Protein AF-A0A524KZI5-F1 (afdb_monomer_lite)

Structure (mmCIF, N/CA/C/O backbone):
data_AF-A0A524KZI5-F1
#
_entry.id   AF-A0A524KZI5-F1
#
loop_
_atom_site.group_PDB
_atom_site.id
_atom_site.type_symbol
_atom_site.label_atom_id
_atom_site.label_alt_id
_atom_site.label_comp_id
_atom_site.label_asym_id
_atom_site.label_entity_id
_atom_site.label_seq_id
_atom_site.pdbx_PDB_ins_code
_atom_site.Cartn_x
_atom_site.Cartn_y
_atom_site.Cartn_z
_atom_site.occupancy
_atom_site.B_iso_or_equiv
_atom_site.auth_seq_id
_atom_site.auth_comp_id
_atom_site.auth_asym_id
_atom_site.auth_atom_id
_atom_site.pdbx_PDB_model_num
ATOM 1 N N . MET A 1 1 ? 49.031 44.161 30.880 1.00 47.25 1 MET A N 1
ATOM 2 C CA . MET A 1 1 ? 48.129 44.508 29.758 1.00 47.25 1 MET A CA 1
ATOM 3 C C . MET A 1 1 ? 49.022 44.554 28.532 1.00 47.25 1 MET A C 1
ATOM 5 O O . MET A 1 1 ? 49.903 45.389 28.517 1.00 47.25 1 MET A O 1
ATOM 9 N N . THR A 1 2 ? 49.041 43.581 27.631 1.00 45.22 2 THR A N 1
ATOM 10 C CA . THR A 1 2 ? 48.009 43.345 26.617 1.00 45.22 2 THR A CA 1
ATOM 11 C C . THR A 1 2 ? 48.254 41.969 25.981 1.00 45.22 2 THR A C 1
ATOM 13 O O . THR A 1 2 ? 49.240 41.750 25.291 1.00 45.22 2 THR A O 1
ATOM 16 N N . VAL A 1 3 ? 47.349 41.022 26.206 1.00 51.16 3 VAL A N 1
ATOM 17 C CA . VAL A 1 3 ? 47.252 39.788 25.416 1.00 51.16 3 VAL A CA 1
ATOM 18 C C . VAL A 1 3 ? 45.790 39.696 25.029 1.00 51.16 3 VAL A C 1
ATOM 20 O O . VAL A 1 3 ? 44.964 39.625 25.935 1.00 51.16 3 VAL A O 1
ATOM 23 N N . ARG A 1 4 ? 45.486 39.783 23.726 1.00 55.03 4 ARG A N 1
ATOM 24 C CA . ARG A 1 4 ? 44.260 39.322 23.034 1.00 55.03 4 ARG A CA 1
ATOM 25 C C . ARG A 1 4 ? 44.089 40.111 21.736 1.00 55.03 4 ARG A C 1
ATOM 27 O O . ARG A 1 4 ? 43.428 41.140 21.720 1.00 55.03 4 ARG A O 1
ATOM 34 N N . ALA A 1 5 ? 44.680 39.623 20.649 1.00 53.97 5 ALA A N 1
ATOM 35 C CA . ALA A 1 5 ? 44.374 40.136 19.313 1.00 53.97 5 ALA A CA 1
ATOM 36 C C . ALA A 1 5 ? 44.597 39.095 18.202 1.00 53.97 5 ALA A C 1
ATOM 38 O O . ALA A 1 5 ? 44.955 39.465 17.095 1.00 53.97 5 ALA A O 1
ATOM 39 N N . THR A 1 6 ? 44.437 37.793 18.463 1.00 51.09 6 THR A N 1
ATOM 40 C CA . THR A 1 6 ? 44.763 36.763 17.451 1.00 51.09 6 THR A CA 1
ATOM 41 C C . THR A 1 6 ? 43.947 35.471 17.594 1.00 51.09 6 THR A C 1
ATOM 43 O O . THR A 1 6 ? 44.504 34.383 17.544 1.00 51.09 6 THR A O 1
ATOM 46 N N . VAL A 1 7 ? 42.624 35.539 17.792 1.00 52.12 7 VAL A N 1
ATOM 47 C CA . VAL A 1 7 ? 41.791 34.305 17.795 1.00 52.12 7 VAL A CA 1
ATOM 48 C C . VAL A 1 7 ? 40.622 34.338 16.801 1.00 52.12 7 VAL A C 1
ATOM 50 O O . VAL A 1 7 ? 40.025 33.309 16.520 1.00 52.12 7 VAL A O 1
ATOM 53 N N . VAL A 1 8 ? 40.313 35.471 16.167 1.00 53.72 8 VAL A N 1
ATOM 54 C CA . VAL A 1 8 ? 39.058 35.591 15.393 1.00 53.72 8 VAL A CA 1
ATOM 55 C C . VAL A 1 8 ? 39.165 35.108 13.930 1.00 53.72 8 VAL A C 1
ATOM 57 O O . VAL A 1 8 ? 38.149 34.954 13.267 1.00 53.72 8 VAL A O 1
ATOM 60 N N . ALA A 1 9 ? 40.356 34.800 13.404 1.00 50.44 9 ALA A N 1
ATOM 61 C CA . ALA A 1 9 ? 40.539 34.643 11.952 1.00 50.44 9 ALA A CA 1
ATOM 62 C C . ALA A 1 9 ? 40.630 33.201 11.401 1.00 50.44 9 ALA A C 1
ATOM 64 O O . ALA A 1 9 ? 40.714 33.046 10.186 1.00 50.44 9 ALA A O 1
ATOM 65 N N . LEU A 1 10 ? 40.616 32.144 12.226 1.00 50.88 10 LEU A N 1
ATOM 66 C CA . LEU A 1 10 ? 40.986 30.788 11.764 1.00 50.88 10 LEU A CA 1
ATOM 67 C C . LEU A 1 10 ? 39.878 29.720 11.848 1.00 50.88 10 LEU A C 1
ATOM 69 O O . LEU A 1 10 ? 40.175 28.534 11.933 1.00 50.88 10 LEU A O 1
ATOM 73 N N . LEU A 1 11 ? 38.604 30.124 11.825 1.00 52.72 11 LEU A N 1
ATOM 74 C CA . LEU A 1 11 ? 37.450 29.206 11.915 1.00 52.72 11 LEU A CA 1
ATOM 75 C C . LEU A 1 11 ? 36.463 29.301 10.734 1.00 52.72 11 LEU A C 1
ATOM 77 O O . LEU A 1 11 ? 35.391 28.710 10.790 1.00 52.72 11 LEU A O 1
ATOM 81 N N . LEU A 1 12 ? 36.807 30.014 9.655 1.00 55.16 12 LEU A N 1
ATOM 82 C CA . LEU A 1 12 ? 35.914 30.237 8.501 1.00 55.16 12 LEU A CA 1
ATOM 83 C C . LEU A 1 12 ? 36.329 29.516 7.209 1.00 55.16 12 LEU A C 1
ATOM 85 O O . LEU A 1 12 ? 35.754 29.762 6.153 1.00 55.16 12 LEU A O 1
ATOM 89 N N . LEU A 1 13 ? 37.299 28.605 7.266 1.00 58.78 13 LEU A N 1
ATOM 90 C CA . LEU A 1 13 ? 37.802 27.898 6.085 1.00 58.78 13 LEU A CA 1
ATOM 91 C C . LEU A 1 13 ? 37.695 26.386 6.266 1.00 58.78 13 LEU A C 1
ATOM 93 O O . LEU A 1 13 ? 38.713 25.716 6.352 1.00 58.78 13 LEU A O 1
ATOM 97 N N . TRP A 1 14 ? 36.467 25.864 6.334 1.00 61.47 14 TRP A N 1
ATOM 98 C CA . TRP A 1 14 ? 36.120 24.512 5.863 1.00 61.47 14 TRP A CA 1
ATOM 99 C C . TRP A 1 14 ? 34.616 24.250 6.010 1.00 61.47 14 TRP A C 1
ATOM 101 O O . TRP A 1 14 ? 34.157 23.573 6.924 1.00 61.47 14 TRP A O 1
ATOM 111 N N . VAL A 1 15 ? 33.830 24.779 5.074 1.00 62.16 15 VAL A N 1
ATOM 112 C CA . VAL A 1 15 ? 32.509 24.219 4.769 1.00 62.16 15 VAL A CA 1
ATOM 113 C C . VAL A 1 15 ? 32.641 23.570 3.395 1.00 62.16 15 VAL A C 1
ATOM 115 O O . VAL A 1 15 ? 32.661 24.291 2.395 1.00 62.16 15 VAL A O 1
ATOM 118 N N . PRO A 1 16 ? 32.791 22.237 3.293 1.00 58.22 16 PRO A N 1
ATOM 119 C CA . PRO A 1 16 ? 32.632 21.576 2.014 1.00 58.22 16 PRO A CA 1
ATOM 120 C C . PRO A 1 16 ? 31.148 21.674 1.660 1.00 58.22 16 PRO A C 1
ATOM 122 O O . PRO A 1 16 ? 30.309 20.957 2.204 1.00 58.22 16 PRO A O 1
ATOM 125 N N . ALA A 1 17 ? 30.818 22.606 0.768 1.00 59.97 17 ALA A N 1
ATOM 126 C CA . ALA A 1 17 ? 29.531 22.648 0.099 1.00 59.97 17 ALA A CA 1
ATOM 127 C C . ALA A 1 17 ? 29.437 21.424 -0.822 1.00 59.97 17 ALA A C 1
ATOM 129 O O . ALA A 1 17 ? 29.701 21.495 -2.021 1.00 59.97 17 ALA A O 1
ATOM 130 N N . ALA A 1 18 ? 29.098 20.272 -0.244 1.00 59.59 18 ALA A N 1
ATOM 131 C CA . ALA A 1 18 ? 28.620 19.125 -0.991 1.00 59.59 18 ALA A CA 1
ATOM 132 C C . ALA A 1 18 ? 27.229 19.487 -1.525 1.00 59.59 18 ALA A C 1
ATOM 134 O O . ALA A 1 18 ? 26.201 19.185 -0.922 1.00 59.59 18 ALA A O 1
ATOM 135 N N . ALA A 1 19 ? 27.211 20.211 -2.643 1.00 60.53 19 ALA A N 1
ATOM 136 C CA . ALA A 1 19 ? 26.037 20.359 -3.479 1.00 60.53 19 ALA A CA 1
ATOM 137 C C . ALA A 1 19 ? 25.725 18.978 -4.066 1.00 60.53 19 ALA A C 1
ATOM 139 O O . ALA A 1 19 ? 26.177 18.622 -5.153 1.00 60.53 19 ALA A O 1
ATOM 140 N N . SER A 1 20 ? 24.996 18.167 -3.304 1.00 64.56 20 SER A N 1
ATOM 141 C CA . SER A 1 20 ? 24.383 16.947 -3.803 1.00 64.56 20 SER A CA 1
ATOM 142 C C . SER A 1 20 ? 23.358 17.367 -4.848 1.00 64.56 20 SER A C 1
ATOM 144 O O . SER A 1 20 ? 22.231 17.729 -4.514 1.00 64.56 20 SER A O 1
ATOM 146 N N . ALA A 1 21 ? 23.764 17.376 -6.117 1.00 62.44 21 ALA A N 1
ATOM 147 C CA . ALA A 1 21 ? 22.837 17.434 -7.231 1.00 62.44 21 ALA A CA 1
ATOM 148 C C . ALA A 1 21 ? 21.876 16.254 -7.061 1.00 62.44 21 ALA A C 1
ATOM 150 O O . ALA A 1 21 ? 22.268 15.097 -7.226 1.00 62.44 21 ALA A O 1
ATOM 151 N N . ALA A 1 22 ? 20.646 16.545 -6.636 1.00 63.56 22 ALA A N 1
ATOM 152 C CA . ALA A 1 22 ? 19.581 15.566 -6.537 1.00 63.56 22 ALA A CA 1
ATOM 153 C C . ALA A 1 22 ? 19.355 15.014 -7.945 1.00 63.56 22 ALA A C 1
ATOM 155 O O . ALA A 1 22 ? 18.753 15.665 -8.798 1.00 63.56 22 ALA A O 1
ATOM 156 N N . THR A 1 23 ? 19.927 13.845 -8.222 1.00 65.69 23 THR A N 1
ATOM 157 C CA . THR A 1 23 ? 19.670 13.146 -9.473 1.00 65.69 23 THR A CA 1
ATOM 158 C C . THR A 1 23 ? 18.188 12.782 -9.483 1.00 65.69 23 THR A C 1
ATOM 160 O O . THR A 1 23 ? 17.687 12.259 -8.482 1.00 65.69 23 THR A O 1
ATOM 163 N N . PRO A 1 24 ? 17.447 13.093 -10.561 1.00 63.59 24 PRO A N 1
ATOM 164 C CA . PRO A 1 24 ? 16.062 12.672 -10.655 1.00 63.59 24 PRO A CA 1
ATOM 165 C C . PRO A 1 24 ? 16.045 11.144 -10.612 1.00 63.59 24 PRO A C 1
ATOM 167 O O . PRO A 1 24 ? 16.594 10.479 -11.492 1.00 63.59 24 PRO A O 1
ATOM 170 N N . VAL A 1 25 ? 15.455 10.586 -9.554 1.00 66.50 25 VAL A N 1
ATOM 171 C CA . VAL A 1 25 ? 15.223 9.148 -9.436 1.00 66.50 25 VAL A CA 1
ATOM 172 C C . VAL A 1 25 ? 14.181 8.799 -10.488 1.00 66.50 25 VAL A C 1
ATOM 174 O O . VAL A 1 25 ? 12.983 8.950 -10.262 1.00 66.50 25 VAL A O 1
ATOM 177 N N . VAL A 1 26 ? 14.634 8.393 -11.674 1.00 65.06 26 VAL A N 1
ATOM 178 C CA . VAL A 1 26 ? 13.738 7.863 -12.701 1.00 65.06 26 VAL A CA 1
ATOM 179 C C . VAL A 1 26 ? 13.130 6.580 -12.127 1.00 65.06 26 VAL A C 1
ATOM 181 O O . VAL A 1 26 ? 13.891 5.676 -11.760 1.00 65.06 26 VAL A O 1
ATOM 184 N N . PRO A 1 27 ? 11.795 6.483 -11.993 1.00 66.81 27 PRO A N 1
ATOM 185 C CA . PRO A 1 27 ? 11.164 5.278 -11.479 1.00 66.81 27 PRO A CA 1
ATOM 186 C C . PRO A 1 27 ? 11.501 4.106 -12.405 1.00 66.81 27 PRO A C 1
ATOM 188 O O . PRO A 1 27 ? 11.103 4.058 -13.567 1.00 66.81 27 PRO A O 1
ATOM 191 N N . GLN A 1 28 ? 12.299 3.174 -11.887 1.00 76.12 28 GLN A N 1
ATOM 192 C CA . GLN A 1 28 ? 12.622 1.920 -12.557 1.00 76.12 28 GLN A CA 1
ATOM 193 C C . GLN A 1 28 ? 11.378 1.031 -12.509 1.00 76.12 28 GLN A C 1
ATOM 195 O O . GLN A 1 28 ? 11.043 0.492 -11.448 1.00 76.12 28 GLN A O 1
ATOM 200 N N . LEU A 1 29 ? 10.693 0.912 -13.647 1.00 85.38 29 LEU A N 1
ATOM 201 C CA . LEU A 1 29 ? 9.574 -0.012 -13.817 1.00 85.38 29 LEU A CA 1
ATOM 202 C C . LEU A 1 29 ? 10.057 -1.446 -13.569 1.00 85.38 29 LEU A C 1
ATOM 204 O O . LEU A 1 29 ? 11.094 -1.865 -14.084 1.00 85.38 29 LEU A O 1
ATOM 208 N N . GLY A 1 30 ? 9.313 -2.179 -12.744 1.00 84.56 30 GLY A N 1
ATOM 209 C CA . GLY A 1 30 ? 9.607 -3.567 -12.411 1.00 84.56 30 GLY A CA 1
ATOM 210 C C . GLY A 1 30 ? 9.336 -4.502 -13.586 1.00 84.56 30 GLY A C 1
ATOM 211 O O . GLY A 1 30 ? 8.498 -4.233 -14.449 1.00 84.56 30 GLY A O 1
ATOM 212 N N . HIS A 1 31 ? 10.028 -5.639 -13.610 1.00 91.50 31 HIS A N 1
ATOM 213 C CA . HIS A 1 31 ? 9.734 -6.684 -14.590 1.00 91.50 31 HIS A CA 1
ATOM 214 C C . HIS A 1 31 ? 8.350 -7.310 -14.294 1.00 91.50 31 HIS A C 1
ATOM 216 O O . HIS A 1 31 ? 7.999 -7.455 -13.120 1.00 91.50 31 HIS A O 1
ATOM 222 N N . PRO A 1 32 ? 7.559 -7.765 -15.290 1.00 89.94 32 PRO A N 1
ATOM 223 C CA . PRO A 1 32 ? 6.223 -8.325 -15.044 1.00 89.94 32 PRO A CA 1
ATOM 224 C C . PRO A 1 32 ? 6.188 -9.467 -14.016 1.00 89.94 32 PRO A C 1
ATOM 226 O O . PRO A 1 32 ? 5.249 -9.569 -13.227 1.00 89.94 32 PRO A O 1
ATOM 229 N N . ALA A 1 33 ? 7.232 -10.302 -13.965 1.00 92.94 33 ALA A N 1
ATOM 230 C CA . ALA A 1 33 ? 7.341 -11.359 -12.957 1.00 92.94 33 ALA A CA 1
ATOM 231 C C . ALA A 1 33 ? 7.508 -10.810 -11.526 1.00 92.94 33 ALA A C 1
ATOM 233 O O . ALA A 1 33 ? 6.997 -11.405 -10.574 1.00 92.94 33 ALA A O 1
ATOM 234 N N . GLU A 1 34 ? 8.191 -9.674 -11.361 1.00 92.06 34 GLU A N 1
ATOM 235 C CA . GLU A 1 34 ? 8.317 -8.989 -10.071 1.00 92.06 34 GLU A CA 1
ATOM 236 C C . GLU A 1 34 ? 6.974 -8.409 -9.634 1.00 92.06 34 GLU A C 1
ATOM 238 O O . GLU A 1 34 ? 6.589 -8.590 -8.482 1.00 92.06 34 GLU A O 1
ATOM 243 N N . CYS A 1 35 ? 6.227 -7.797 -10.556 1.00 93.69 35 CYS A N 1
ATOM 244 C CA . CYS A 1 35 ? 4.888 -7.277 -10.283 1.00 93.69 35 CYS A CA 1
ATOM 245 C C . CYS A 1 35 ? 3.907 -8.390 -9.893 1.00 93.69 35 CYS A C 1
ATOM 247 O O . CYS A 1 35 ? 3.197 -8.274 -8.894 1.00 93.69 35 CYS A O 1
ATOM 249 N N . ALA A 1 36 ? 3.946 -9.531 -10.589 1.00 94.12 36 ALA A N 1
ATOM 250 C CA . ALA A 1 36 ? 3.158 -10.705 -10.224 1.00 94.12 36 ALA A CA 1
ATOM 251 C C . ALA A 1 36 ? 3.545 -11.269 -8.844 1.00 94.12 36 ALA A C 1
ATOM 253 O O . ALA A 1 36 ? 2.676 -11.679 -8.072 1.00 94.12 36 ALA A O 1
ATOM 254 N N . ARG A 1 37 ? 4.843 -11.289 -8.508 1.00 95.69 37 ARG A N 1
ATOM 255 C CA . ARG A 1 37 ? 5.315 -11.695 -7.175 1.00 95.69 37 ARG A CA 1
ATOM 256 C C . ARG A 1 37 ? 4.837 -10.720 -6.100 1.00 95.69 37 ARG A C 1
ATOM 258 O O . ARG A 1 37 ? 4.370 -11.172 -5.059 1.00 95.69 37 ARG A O 1
ATOM 265 N N . LEU A 1 38 ? 4.954 -9.419 -6.345 1.00 95.12 38 LEU A N 1
ATOM 266 C CA . LEU A 1 38 ? 4.554 -8.380 -5.402 1.00 95.12 38 LEU A CA 1
ATOM 267 C C . LEU A 1 38 ? 3.048 -8.437 -5.126 1.00 95.12 38 LEU A C 1
ATOM 269 O O . LEU A 1 38 ? 2.648 -8.390 -3.969 1.00 95.12 38 LEU A O 1
ATOM 273 N N . ARG A 1 39 ? 2.231 -8.655 -6.161 1.00 94.75 39 ARG A N 1
ATOM 274 C CA . ARG A 1 39 ? 0.785 -8.875 -6.024 1.00 94.75 39 ARG A CA 1
ATOM 275 C C . ARG A 1 39 ? 0.471 -10.060 -5.113 1.00 94.75 39 ARG A C 1
ATOM 277 O O . ARG A 1 39 ? -0.228 -9.898 -4.126 1.00 94.75 39 ARG A O 1
ATOM 284 N N . LYS A 1 40 ? 1.094 -11.217 -5.362 1.00 96.69 40 LYS A N 1
ATOM 285 C CA . LYS A 1 40 ? 0.929 -12.407 -4.506 1.00 96.69 40 LYS A CA 1
ATOM 286 C C . LYS A 1 40 ? 1.357 -12.167 -3.057 1.00 96.69 40 LYS A C 1
ATOM 288 O O . LYS A 1 40 ? 0.780 -12.759 -2.152 1.00 96.69 40 LYS A O 1
ATOM 293 N N . GLN A 1 41 ? 2.389 -11.350 -2.829 1.00 96.69 41 GLN A N 1
ATOM 294 C CA . GLN A 1 41 ? 2.808 -10.980 -1.475 1.00 96.69 41 GLN A CA 1
ATOM 295 C C . GLN A 1 41 ? 1.759 -10.110 -0.785 1.00 96.69 41 GLN A C 1
ATOM 297 O O . GLN A 1 41 ? 1.440 -10.374 0.369 1.00 96.69 41 GLN A O 1
ATOM 302 N N . ILE A 1 42 ? 1.216 -9.116 -1.489 1.00 96.31 42 ILE A N 1
ATOM 303 C CA . ILE A 1 42 ? 0.134 -8.268 -0.979 1.00 96.31 42 ILE A CA 1
ATOM 304 C C . ILE A 1 42 ? -1.074 -9.139 -0.615 1.00 96.31 42 ILE A C 1
ATOM 306 O O . ILE A 1 42 ? -1.467 -9.137 0.547 1.00 96.31 42 ILE A O 1
ATOM 310 N N . ASP A 1 43 ? -1.558 -9.971 -1.543 1.00 96.75 43 ASP A N 1
ATOM 311 C CA . ASP A 1 43 ? -2.713 -10.854 -1.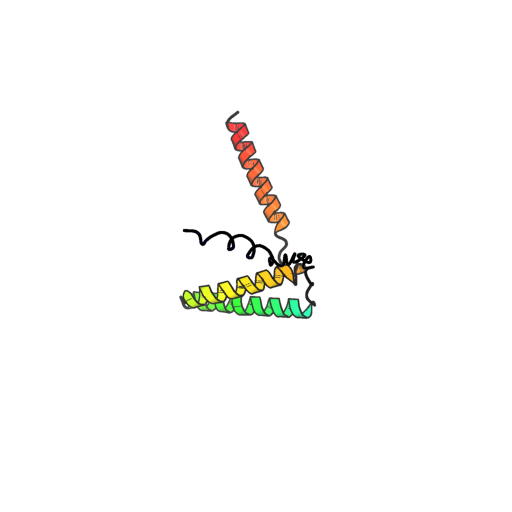318 1.00 96.75 43 ASP A CA 1
ATOM 312 C C . ASP A 1 43 ? -2.497 -11.786 -0.108 1.00 96.75 43 ASP A C 1
ATOM 314 O O . ASP A 1 43 ? -3.400 -12.027 0.695 1.00 96.75 43 ASP A O 1
ATOM 318 N N . HIS A 1 44 ? -1.275 -12.308 0.053 1.00 97.50 44 HIS A N 1
ATOM 319 C CA . HIS A 1 44 ? -0.922 -13.163 1.185 1.00 97.50 44 HIS A CA 1
ATOM 320 C C . HIS A 1 44 ? -1.030 -12.431 2.527 1.00 97.50 44 HIS A C 1
ATOM 322 O O . HIS A 1 44 ? -1.598 -12.973 3.478 1.00 97.50 44 HIS A O 1
ATOM 328 N N . PHE A 1 45 ? -0.468 -11.224 2.619 1.00 97.75 45 PHE A N 1
ATOM 329 C CA . PHE A 1 45 ? -0.479 -10.463 3.863 1.00 97.75 45 PHE A CA 1
ATOM 330 C C . PHE A 1 45 ? -1.848 -9.856 4.164 1.00 97.75 45 PHE A C 1
ATOM 332 O O . PHE A 1 45 ? -2.201 -9.773 5.334 1.00 97.75 45 PHE A O 1
ATOM 339 N N . GLU A 1 46 ? -2.651 -9.523 3.157 1.00 96.94 46 GLU A N 1
ATOM 340 C CA . GLU A 1 46 ? -4.048 -9.120 3.361 1.00 96.94 46 GLU A CA 1
ATOM 341 C C . GLU A 1 46 ? -4.861 -10.253 3.989 1.00 96.94 46 GLU A C 1
ATOM 343 O O . GLU A 1 46 ? -5.471 -10.056 5.036 1.00 96.94 46 GLU A O 1
ATOM 348 N N . GLY A 1 47 ? -4.724 -11.486 3.489 1.00 95.69 47 GLY A N 1
ATOM 349 C CA . GLY A 1 47 ? -5.341 -12.645 4.141 1.00 95.69 47 GLY A CA 1
ATOM 350 C C . GLY A 1 47 ? -4.829 -12.909 5.568 1.00 95.69 47 GLY A C 1
ATOM 351 O O . GLY A 1 47 ? -5.516 -13.544 6.373 1.00 95.69 47 GLY A O 1
ATOM 352 N N . MET A 1 48 ? -3.625 -12.437 5.919 1.00 97.00 48 MET A N 1
ATOM 353 C CA . MET A 1 48 ? -3.143 -12.459 7.305 1.00 97.00 48 MET A CA 1
ATOM 354 C C . MET A 1 48 ? -3.774 -11.364 8.167 1.00 97.00 48 MET A C 1
ATOM 356 O O . MET A 1 48 ? -4.041 -11.637 9.337 1.00 97.00 48 MET A O 1
ATOM 360 N N . VAL A 1 49 ? -4.020 -10.169 7.618 1.00 96.25 49 VAL A N 1
ATOM 361 C CA . VAL A 1 49 ? -4.766 -9.100 8.305 1.00 96.25 49 VAL A CA 1
ATOM 362 C C . VAL A 1 49 ? -6.168 -9.597 8.643 1.00 96.25 49 VAL A C 1
ATOM 364 O O . VAL A 1 49 ? -6.532 -9.580 9.816 1.00 96.25 49 VAL A O 1
ATOM 367 N N . ASP A 1 50 ? -6.885 -10.170 7.673 1.00 95.44 50 ASP A N 1
ATOM 368 C CA . ASP A 1 50 ? -8.235 -10.717 7.880 1.00 95.44 50 ASP A CA 1
ATOM 369 C C . ASP A 1 50 ? -8.254 -11.777 8.993 1.00 95.44 50 ASP A C 1
ATOM 371 O O . ASP A 1 50 ? -9.144 -11.825 9.845 1.00 95.44 50 ASP A O 1
ATOM 375 N N . ARG A 1 51 ? -7.229 -12.640 9.024 1.00 96.38 51 ARG A N 1
ATOM 376 C CA . ARG A 1 51 ? -7.088 -13.660 10.069 1.00 96.38 51 ARG A CA 1
ATOM 377 C C . ARG A 1 51 ? -6.799 -13.046 11.437 1.00 96.38 51 ARG A C 1
ATOM 379 O O . ARG A 1 51 ? -7.328 -13.536 12.433 1.00 96.38 51 ARG A O 1
ATOM 386 N N . ALA A 1 52 ? -5.952 -12.023 11.500 1.00 95.88 52 ALA A N 1
ATOM 387 C CA . ALA A 1 52 ? -5.642 -11.317 12.737 1.00 95.88 52 ALA A CA 1
ATOM 388 C C . ALA A 1 52 ? -6.882 -10.601 13.295 1.00 95.88 52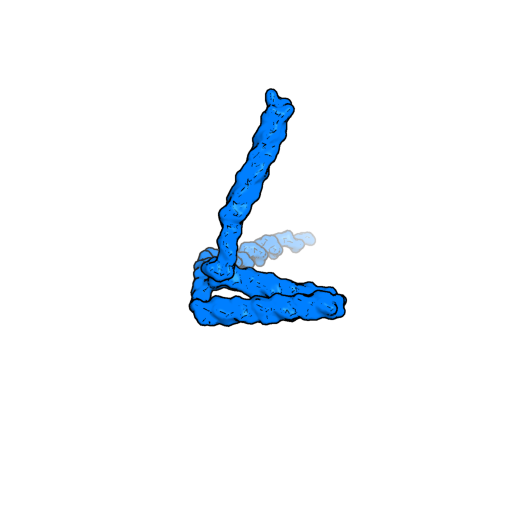 ALA A C 1
ATOM 390 O O . ALA A 1 52 ? -7.148 -10.683 14.497 1.00 95.88 52 ALA A O 1
ATOM 391 N N . GLU A 1 53 ? -7.681 -9.986 12.420 1.00 96.31 53 GLU A N 1
ATOM 392 C CA . GLU A 1 53 ? -8.959 -9.359 12.764 1.00 96.31 53 GLU A CA 1
ATOM 393 C C . GLU A 1 53 ? -9.967 -10.380 13.290 1.00 96.31 53 GLU A C 1
ATOM 395 O O . GLU A 1 53 ? -10.547 -10.174 14.357 1.00 96.31 53 GLU A O 1
ATOM 400 N N . ALA A 1 54 ? -10.107 -11.528 12.618 1.00 96.94 54 ALA A N 1
ATOM 401 C CA . ALA A 1 54 ? -10.975 -12.616 13.070 1.00 96.94 54 ALA A CA 1
ATOM 402 C C . ALA A 1 54 ? -10.588 -13.159 14.460 1.00 96.94 54 ALA A C 1
ATOM 404 O O . ALA A 1 54 ? -11.427 -13.710 15.170 1.00 96.94 54 ALA A O 1
ATOM 405 N N . GLN A 1 55 ? -9.323 -13.001 14.860 1.00 97.25 55 GLN A N 1
ATOM 406 C CA . GLN A 1 55 ? -8.812 -13.385 16.178 1.00 97.25 55 GLN A CA 1
ATOM 407 C C . GLN A 1 55 ? -8.835 -12.240 17.204 1.00 97.25 55 GLN A C 1
ATOM 409 O O . GLN A 1 55 ? -8.444 -12.452 18.351 1.00 97.25 55 GLN A O 1
ATOM 414 N N . GLY A 1 56 ? -9.254 -11.030 16.819 1.00 97.25 56 GLY A N 1
ATOM 415 C CA . GLY A 1 56 ? -9.229 -9.849 17.685 1.00 97.25 56 GLY A CA 1
ATOM 416 C C . GLY A 1 56 ? -7.817 -9.398 18.077 1.00 97.25 56 GLY A C 1
ATOM 417 O O . GLY A 1 56 ? -7.639 -8.742 19.104 1.00 97.25 56 GLY A O 1
ATOM 418 N N . ASN A 1 57 ? -6.792 -9.755 17.297 1.00 97.75 57 ASN A N 1
ATOM 419 C CA . ASN A 1 57 ? -5.404 -9.425 17.608 1.00 97.75 57 ASN A CA 1
ATOM 420 C C . ASN A 1 57 ? -5.007 -8.074 16.997 1.00 97.75 57 ASN A C 1
ATOM 422 O O . ASN A 1 57 ? -4.388 -8.011 15.935 1.00 97.75 57 ASN A O 1
ATOM 426 N N . ALA A 1 58 ? -5.326 -6.992 17.710 1.00 96.25 58 ALA A N 1
ATOM 427 C CA . ALA A 1 58 ? -5.115 -5.622 17.240 1.00 96.25 58 ALA A CA 1
ATOM 428 C C . ALA A 1 58 ? -3.654 -5.307 16.864 1.00 96.25 58 ALA A C 1
ATOM 430 O O . ALA A 1 58 ? -3.409 -4.666 15.845 1.00 96.25 58 ALA A O 1
ATOM 431 N N . MET A 1 59 ? -2.678 -5.786 17.645 1.00 97.62 59 MET A N 1
ATOM 432 C CA . MET A 1 59 ? -1.258 -5.555 17.348 1.00 97.62 59 MET A CA 1
ATOM 433 C C . MET A 1 59 ? -0.855 -6.229 16.034 1.00 97.62 59 MET A C 1
ATOM 435 O O . MET A 1 59 ? -0.122 -5.651 15.232 1.00 97.62 59 MET A O 1
ATOM 439 N N . TRP A 1 60 ? -1.323 -7.457 15.807 1.00 96.75 60 TRP A N 1
ATOM 440 C CA . TRP A 1 60 ? -1.021 -8.176 14.579 1.00 96.75 60 TRP A CA 1
ATOM 441 C C . TRP A 1 60 ? -1.692 -7.509 13.372 1.00 96.75 60 TRP A C 1
ATOM 443 O O . TRP A 1 60 ? -1.002 -7.218 12.393 1.00 96.75 60 TRP A 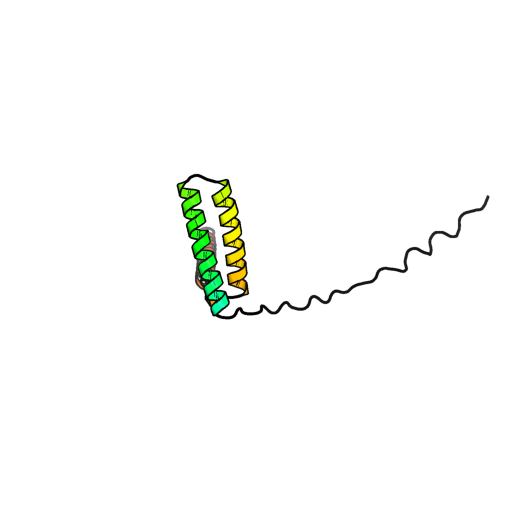O 1
ATOM 453 N N . THR A 1 61 ? -2.978 -7.164 13.473 1.00 96.06 61 THR A N 1
ATOM 454 C CA . THR A 1 61 ? -3.705 -6.398 12.448 1.00 96.06 61 THR A CA 1
ATOM 455 C C . THR A 1 61 ? -2.956 -5.117 12.079 1.00 96.06 61 THR A C 1
ATOM 457 O O . THR A 1 61 ? -2.676 -4.885 10.905 1.00 96.06 61 THR A O 1
ATOM 460 N N . GLU A 1 62 ? -2.546 -4.322 13.072 1.00 95.75 62 GLU A N 1
ATOM 461 C CA . GLU A 1 62 ? -1.829 -3.065 12.843 1.00 95.75 62 GLU A CA 1
ATOM 462 C C . GLU A 1 62 ? -0.492 -3.293 12.124 1.00 95.75 62 GLU A C 1
ATOM 464 O O . GLU A 1 62 ? -0.204 -2.660 11.107 1.00 95.75 62 GLU A O 1
ATOM 469 N N . ARG A 1 63 ? 0.336 -4.214 12.626 1.00 96.44 63 ARG A N 1
ATOM 470 C CA . ARG A 1 63 ? 1.684 -4.446 12.086 1.00 96.44 63 ARG A CA 1
ATOM 471 C C . ARG A 1 63 ? 1.654 -5.051 10.690 1.00 96.44 63 ARG A C 1
ATOM 473 O O . ARG A 1 63 ? 2.447 -4.653 9.835 1.00 96.44 63 ARG A O 1
ATOM 480 N N . THR A 1 64 ? 0.758 -6.002 10.440 1.00 96.56 64 THR A N 1
ATOM 481 C CA . THR A 1 64 ? 0.605 -6.584 9.104 1.00 96.56 64 THR A CA 1
ATOM 482 C C . THR A 1 64 ? -0.034 -5.583 8.146 1.00 96.56 64 THR A C 1
ATOM 484 O O . THR A 1 64 ? 0.441 -5.472 7.019 1.00 96.56 64 THR A O 1
ATOM 487 N N . GLY A 1 65 ? -0.992 -4.769 8.600 1.00 95.56 65 GLY A N 1
ATOM 488 C CA . GLY A 1 65 ? -1.554 -3.670 7.811 1.00 95.56 65 GLY A CA 1
ATOM 489 C C . GLY A 1 65 ? -0.494 -2.652 7.381 1.00 95.56 65 GLY A C 1
ATOM 490 O O . GLY A 1 65 ? -0.398 -2.321 6.202 1.00 95.56 65 GLY A O 1
ATOM 491 N N . GLN A 1 66 ? 0.388 -2.231 8.295 1.00 96.06 66 GLN A N 1
ATOM 492 C CA . GLN A 1 66 ? 1.533 -1.370 7.961 1.00 96.06 66 GLN A CA 1
ATOM 493 C C . GLN A 1 66 ? 2.449 -2.011 6.907 1.00 96.06 66 GLN A C 1
ATOM 495 O O . GLN A 1 66 ? 2.912 -1.334 5.989 1.00 96.06 66 GLN A O 1
ATOM 500 N N . HIS A 1 67 ? 2.699 -3.320 7.007 1.00 96.75 67 HIS A N 1
ATOM 501 C CA . HIS A 1 67 ? 3.506 -4.031 6.018 1.00 96.75 67 HIS A CA 1
ATOM 502 C C . HIS A 1 67 ? 2.842 -4.061 4.634 1.00 96.75 67 HIS A C 1
ATOM 504 O O . HIS A 1 67 ? 3.513 -3.802 3.633 1.00 96.75 67 HIS A O 1
ATOM 510 N N . VAL A 1 68 ? 1.531 -4.314 4.573 1.00 96.25 68 VAL A N 1
ATOM 511 C CA . VAL A 1 68 ? 0.747 -4.261 3.328 1.00 96.25 68 VAL A CA 1
ATOM 512 C C . VAL A 1 68 ? 0.833 -2.872 2.694 1.00 96.25 68 VAL A C 1
ATOM 514 O O . VAL A 1 68 ? 1.107 -2.776 1.497 1.00 96.25 68 VAL A O 1
ATOM 517 N N . SER A 1 69 ? 0.694 -1.799 3.478 1.00 93.31 69 SER A N 1
ATOM 518 C CA . SER A 1 69 ? 0.812 -0.421 2.977 1.00 93.31 69 SER A CA 1
ATOM 519 C C . SER A 1 69 ? 2.158 -0.164 2.295 1.00 93.31 69 SER A C 1
ATOM 521 O O . SER A 1 69 ? 2.188 0.321 1.165 1.00 93.31 69 SER A O 1
ATOM 523 N N . LEU A 1 70 ? 3.271 -0.588 2.906 1.00 95.12 70 LEU A N 1
ATOM 524 C CA . LEU A 1 70 ? 4.610 -0.453 2.311 1.00 95.12 70 LEU A CA 1
ATOM 525 C C . LEU A 1 70 ? 4.760 -1.247 1.001 1.00 95.12 70 LEU A C 1
ATOM 527 O O . LEU A 1 70 ? 5.452 -0.816 0.073 1.00 95.12 70 LEU A O 1
ATOM 531 N N . LEU A 1 71 ? 4.130 -2.422 0.905 1.00 95.00 71 LEU A N 1
ATOM 532 C CA . LEU A 1 71 ? 4.122 -3.206 -0.332 1.00 95.00 71 LEU A CA 1
ATOM 533 C C . LEU A 1 71 ? 3.287 -2.528 -1.425 1.00 95.00 71 LEU A C 1
ATOM 535 O O . LEU A 1 71 ? 3.704 -2.535 -2.584 1.00 95.00 71 LEU A O 1
ATOM 539 N N . ARG A 1 72 ? 2.159 -1.901 -1.071 1.00 93.56 72 ARG A N 1
ATOM 540 C CA . ARG A 1 72 ? 1.316 -1.145 -2.011 1.00 93.56 72 ARG A CA 1
ATOM 541 C C . ARG A 1 72 ? 1.998 0.133 -2.503 1.00 93.56 72 ARG A C 1
ATOM 543 O O . ARG A 1 72 ? 1.959 0.404 -3.699 1.00 93.56 72 ARG A O 1
ATOM 550 N N . GLU A 1 73 ? 2.715 0.853 -1.645 1.00 91.75 73 GLU A N 1
ATOM 551 C CA . GLU A 1 73 ? 3.570 1.977 -2.064 1.00 91.75 73 GLU A CA 1
ATOM 552 C C . GLU A 1 73 ? 4.646 1.516 -3.058 1.00 91.75 73 GLU A C 1
ATOM 554 O O . GLU A 1 73 ? 4.844 2.113 -4.118 1.00 91.75 73 GLU A O 1
ATOM 559 N N . ARG A 1 74 ? 5.306 0.385 -2.774 1.00 91.75 74 ARG A N 1
ATOM 560 C CA . ARG A 1 74 ? 6.270 -0.213 -3.709 1.00 91.75 74 ARG A CA 1
ATOM 561 C C . ARG A 1 74 ? 5.611 -0.601 -5.034 1.00 91.75 74 ARG A C 1
ATOM 563 O O . ARG A 1 74 ? 6.229 -0.422 -6.083 1.00 91.75 74 ARG A O 1
ATOM 570 N N . GLN A 1 75 ? 4.386 -1.123 -4.995 1.00 92.25 75 GLN A N 1
ATOM 571 C CA . GLN A 1 75 ? 3.619 -1.490 -6.184 1.00 92.25 75 GLN A CA 1
ATOM 572 C C . GLN A 1 75 ? 3.290 -0.262 -7.033 1.00 92.25 75 GLN A C 1
ATOM 574 O O . GLN A 1 75 ? 3.491 -0.317 -8.239 1.00 92.25 75 GLN A O 1
ATOM 579 N N . GLN A 1 76 ? 2.888 0.857 -6.427 1.00 90.25 76 GLN A N 1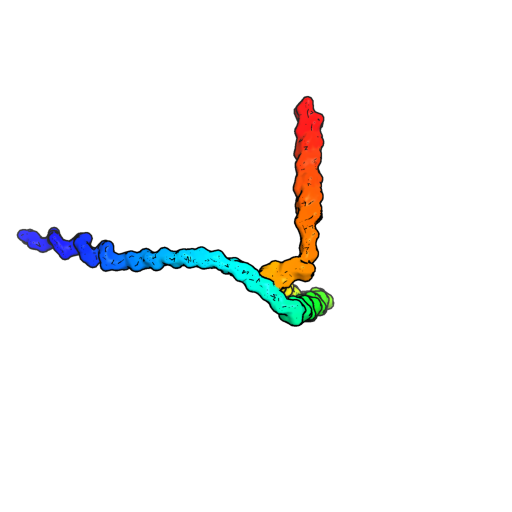
ATOM 580 C CA . GLN A 1 76 ? 2.643 2.117 -7.142 1.00 90.25 76 GLN A CA 1
ATOM 581 C C . GLN A 1 76 ? 3.875 2.605 -7.903 1.00 90.25 76 GLN A C 1
ATOM 583 O O . GLN A 1 76 ? 3.770 3.009 -9.058 1.00 90.25 76 GLN A O 1
ATOM 588 N N . VAL A 1 77 ? 5.055 2.519 -7.287 1.00 90.00 77 VAL A N 1
ATOM 589 C CA . VAL A 1 77 ? 6.301 2.986 -7.911 1.00 90.00 77 VAL A CA 1
ATOM 590 C C . VAL A 1 77 ? 6.790 2.034 -9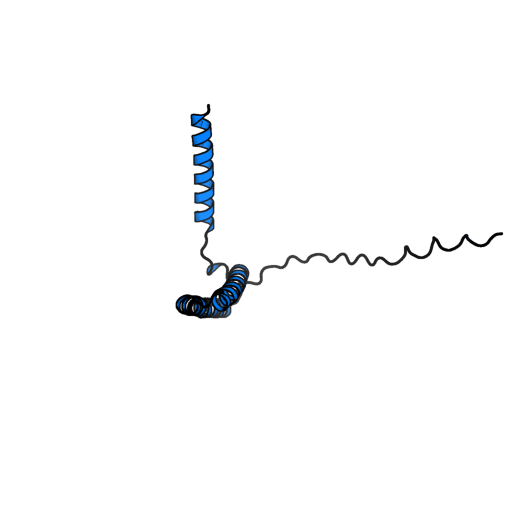.008 1.00 90.00 77 VAL A C 1
ATOM 592 O O . VAL A 1 77 ? 7.295 2.482 -10.035 1.00 90.00 77 VAL A O 1
ATOM 595 N N . ARG A 1 78 ? 6.691 0.717 -8.789 1.00 89.75 78 ARG A N 1
ATOM 596 C CA . ARG A 1 78 ? 7.311 -0.301 -9.660 1.00 89.75 78 ARG A CA 1
ATOM 597 C C . ARG A 1 78 ? 6.359 -0.874 -10.705 1.00 89.75 78 ARG A C 1
ATOM 599 O O . ARG A 1 78 ? 6.809 -1.267 -11.774 1.00 89.75 78 ARG A O 1
ATOM 606 N N . CYS A 1 79 ? 5.075 -0.945 -10.385 1.00 91.19 79 CYS A N 1
ATOM 607 C CA . CYS A 1 79 ? 4.043 -1.671 -11.121 1.00 91.19 79 CYS A CA 1
ATOM 608 C C . CYS A 1 79 ? 2.768 -0.816 -11.255 1.00 91.19 79 CYS A C 1
ATOM 610 O O . CYS A 1 79 ? 1.700 -1.235 -10.805 1.00 91.19 79 CYS A O 1
ATOM 612 N N . PRO A 1 80 ? 2.850 0.386 -11.857 1.00 85.69 80 PRO A N 1
ATOM 613 C CA . PRO A 1 80 ? 1.740 1.341 -11.885 1.00 85.69 80 PRO A CA 1
ATOM 614 C C . PRO A 1 80 ? 0.497 0.810 -12.615 1.00 85.69 80 PRO A C 1
ATOM 616 O O . PRO A 1 80 ? -0.614 1.185 -12.266 1.00 85.69 80 PRO A O 1
ATOM 619 N N . SER A 1 81 ? 0.662 -0.108 -13.574 1.00 85.06 81 SER A N 1
ATOM 620 C CA . SER A 1 81 ? -0.447 -0.774 -14.276 1.00 85.06 81 SER A CA 1
ATOM 621 C C . SE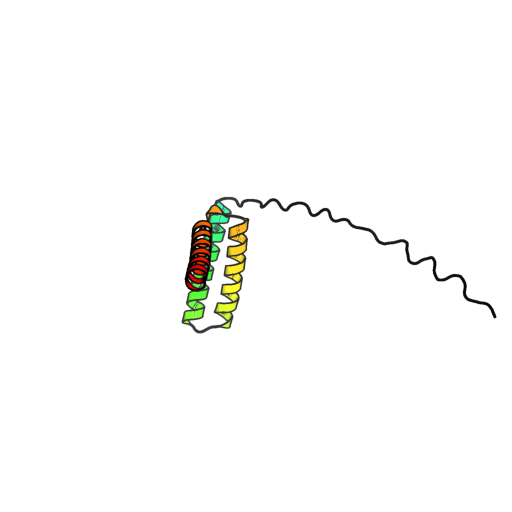R A 1 81 ? -1.321 -1.653 -13.380 1.00 85.06 81 SER A C 1
ATOM 623 O O . SER A 1 81 ? -2.443 -1.982 -13.753 1.00 85.06 81 SER A O 1
ATOM 625 N N . ASP A 1 82 ? -0.790 -2.084 -12.235 1.00 81.62 82 ASP A N 1
ATOM 626 C CA . ASP A 1 82 ? -1.477 -2.976 -11.302 1.00 81.62 82 ASP A CA 1
ATOM 627 C C . ASP A 1 82 ? -2.249 -2.214 -10.223 1.00 81.62 82 ASP A C 1
ATOM 629 O O . ASP A 1 82 ? -2.978 -2.822 -9.436 1.00 81.62 82 ASP A O 1
ATOM 633 N N . VAL A 1 83 ? -2.067 -0.895 -10.158 1.00 77.81 83 VAL A N 1
ATOM 634 C CA . VAL A 1 83 ? -2.778 -0.025 -9.230 1.00 77.81 83 VAL A CA 1
ATOM 635 C C . VAL A 1 83 ? -4.043 0.466 -9.930 1.00 77.81 83 VAL A C 1
ATOM 637 O O . VAL A 1 83 ? -3.951 0.931 -11.067 1.00 77.81 83 VAL A O 1
ATOM 640 N N . PRO A 1 84 ? -5.222 0.363 -9.291 1.00 70.75 84 PRO A N 1
ATOM 641 C CA . PRO A 1 84 ? -6.439 0.927 -9.852 1.00 70.75 84 PRO A CA 1
ATOM 642 C C . PRO A 1 84 ? -6.227 2.415 -10.141 1.00 70.75 84 PRO A C 1
ATOM 644 O O . PRO A 1 84 ? -5.793 3.165 -9.265 1.00 70.75 84 PRO A O 1
ATOM 647 N N . ASP A 1 85 ? -6.516 2.838 -11.369 1.00 70.94 85 ASP A N 1
ATOM 648 C CA . ASP A 1 85 ? -6.463 4.249 -11.731 1.00 70.94 85 ASP A CA 1
ATOM 649 C C . ASP A 1 85 ? -7.655 4.984 -11.100 1.00 70.94 85 ASP A C 1
ATOM 651 O O . ASP A 1 85 ? -8.754 5.055 -11.654 1.00 70.94 85 ASP A O 1
ATOM 655 N N . ASP A 1 86 ? -7.433 5.517 -9.901 1.00 73.44 86 ASP A N 1
ATOM 656 C CA . ASP A 1 86 ? -8.419 6.306 -9.165 1.00 73.44 86 ASP A CA 1
ATOM 657 C C . ASP A 1 86 ? -8.529 7.753 -9.680 1.00 73.44 86 ASP A C 1
ATOM 659 O O . ASP A 1 86 ? -9.310 8.536 -9.127 1.00 73.44 86 ASP A O 1
ATOM 663 N N . SER A 1 87 ? -7.798 8.142 -10.735 1.00 75.69 87 SER A N 1
ATOM 664 C CA . SER A 1 87 ? -7.813 9.518 -11.253 1.00 75.69 87 SER A CA 1
ATOM 665 C C . SER A 1 87 ? -9.215 9.958 -11.678 1.00 75.69 87 SER A C 1
ATOM 667 O O . SER A 1 87 ? -9.648 11.062 -11.344 1.00 75.69 87 SER A O 1
ATOM 669 N N . ALA A 1 88 ? -9.979 9.067 -12.316 1.00 73.25 88 ALA A N 1
ATOM 670 C CA . ALA A 1 88 ? -11.365 9.320 -12.699 1.00 73.25 88 ALA A CA 1
ATOM 671 C C . ALA A 1 88 ? -12.271 9.534 -11.475 1.00 73.25 88 ALA A C 1
ATOM 673 O O . ALA A 1 88 ? -13.117 10.432 -11.458 1.00 73.25 88 ALA A O 1
ATOM 674 N N . LYS A 1 89 ? -12.065 8.747 -10.414 1.00 72.75 89 LYS A N 1
ATOM 675 C CA . LYS A 1 89 ? -12.812 8.864 -9.157 1.00 72.75 89 LYS A CA 1
ATOM 676 C C . LYS A 1 89 ? -12.469 10.163 -8.427 1.00 72.75 89 LYS A C 1
ATOM 678 O O . LYS A 1 89 ? -13.372 10.853 -7.958 1.00 72.75 89 LYS A O 1
ATOM 683 N N . GLN A 1 90 ? -11.191 10.534 -8.361 1.00 78.25 90 GLN A N 1
ATOM 684 C CA . GLN A 1 90 ? -10.759 11.807 -7.779 1.00 78.25 90 GLN A CA 1
ATOM 685 C C . GLN A 1 90 ? -11.291 13.008 -8.567 1.00 78.25 90 GLN A C 1
ATOM 687 O O . GLN A 1 90 ? -11.808 13.947 -7.960 1.00 78.25 90 GLN A O 1
ATOM 692 N N . ALA A 1 91 ? -11.236 12.962 -9.900 1.00 82.19 91 ALA A N 1
ATOM 693 C CA . ALA A 1 91 ? -11.794 14.003 -10.759 1.00 82.19 91 ALA A CA 1
ATOM 694 C C . ALA A 1 91 ? -13.304 14.170 -10.534 1.00 82.19 91 ALA A C 1
ATOM 696 O O . ALA A 1 91 ? -13.793 15.292 -10.404 1.00 82.19 91 ALA A O 1
ATOM 697 N N . PHE A 1 92 ? -14.038 13.062 -10.405 1.00 84.31 92 PHE A N 1
ATOM 698 C CA . PHE A 1 92 ? -15.466 13.086 -10.096 1.00 84.31 92 PHE A CA 1
ATOM 699 C C . PHE A 1 92 ? -15.763 13.712 -8.723 1.00 84.31 92 PHE A C 1
ATOM 701 O O . PHE A 1 92 ? -16.648 14.559 -8.607 1.00 84.31 92 PHE A O 1
ATOM 708 N N . LEU A 1 93 ? -15.007 13.351 -7.681 1.00 88.00 93 LEU A N 1
ATOM 709 C CA . LEU A 1 93 ? -15.178 13.930 -6.342 1.00 88.00 93 LEU A CA 1
ATOM 710 C C . LEU A 1 93 ? -14.876 15.436 -6.318 1.00 88.00 93 LEU A C 1
ATOM 712 O O . LEU A 1 93 ? -15.611 16.199 -5.692 1.00 88.00 93 LEU A O 1
ATOM 716 N N . MET A 1 94 ? -13.834 15.868 -7.032 1.00 85.88 94 MET A N 1
ATOM 717 C CA . MET A 1 94 ? -13.508 17.285 -7.225 1.00 85.88 94 MET A CA 1
ATOM 718 C C . MET A 1 94 ? -14.621 18.026 -7.971 1.00 85.88 94 MET A C 1
ATOM 720 O O . MET A 1 94 ? -15.017 19.117 -7.576 1.00 85.88 94 MET A O 1
ATOM 724 N N . PHE A 1 95 ? -15.181 17.429 -9.020 1.00 92.50 95 PHE A N 1
ATOM 725 C CA . PHE A 1 95 ? -16.305 18.023 -9.737 1.00 92.50 95 PHE A CA 1
ATOM 726 C C . PHE A 1 95 ? -17.543 18.182 -8.839 1.00 92.50 95 PHE A C 1
ATOM 728 O O . PHE A 1 95 ? -18.152 19.250 -8.795 1.00 92.50 95 PHE A O 1
ATOM 735 N N . MET A 1 96 ? -17.883 17.156 -8.054 1.00 92.75 96 MET A N 1
ATOM 736 C CA . MET A 1 96 ? -19.005 17.213 -7.112 1.00 92.75 96 MET A CA 1
ATOM 737 C C . MET A 1 96 ? -18.805 18.263 -6.013 1.00 92.75 96 MET A C 1
ATOM 739 O O . MET A 1 96 ? -19.769 18.914 -5.602 1.00 92.75 96 MET A O 1
ATOM 743 N N . SER A 1 97 ? -17.571 18.460 -5.540 1.00 90.31 97 SER A N 1
ATOM 744 C CA . SER A 1 97 ? -17.279 19.510 -4.561 1.00 90.31 97 SER A CA 1
ATOM 745 C C . SER A 1 97 ? -17.489 20.906 -5.157 1.00 90.31 97 SER A C 1
ATOM 747 O O . SER A 1 97 ? -18.111 21.748 -4.509 1.00 90.31 97 SER A O 1
ATOM 749 N N . LEU A 1 98 ? -17.087 21.125 -6.415 1.00 93.06 98 LEU A N 1
ATOM 750 C CA . LEU A 1 98 ? -17.334 22.377 -7.134 1.00 93.06 98 LEU A CA 1
ATOM 751 C C . LEU A 1 98 ? -18.830 22.646 -7.324 1.00 93.06 98 LEU A C 1
ATOM 753 O O . LEU A 1 98 ? -19.279 23.761 -7.066 1.00 93.06 98 LEU A O 1
ATOM 757 N N . LEU A 1 99 ? -19.619 21.633 -7.698 1.00 93.94 99 LEU A N 1
ATOM 758 C CA . LEU A 1 99 ? -21.077 21.771 -7.810 1.00 93.94 99 LEU A CA 1
ATOM 759 C C . LEU A 1 99 ? -21.727 22.140 -6.477 1.00 93.94 99 LEU A C 1
ATOM 761 O O . LEU A 1 99 ? -22.635 22.968 -6.441 1.00 93.94 99 LEU A O 1
ATOM 765 N N . LYS A 1 100 ? -21.254 21.557 -5.373 1.00 91.19 100 LYS A N 1
ATOM 766 C CA . LYS A 1 100 ? -21.749 21.894 -4.037 1.00 91.19 100 LYS A CA 1
ATOM 767 C C . LYS A 1 100 ? -21.460 23.354 -3.686 1.00 91.19 100 LYS A C 1
ATOM 769 O O . LYS A 1 100 ? -22.354 24.036 -3.192 1.00 91.19 100 LYS A O 1
ATOM 774 N N . VAL A 1 101 ? -20.250 23.838 -3.968 1.00 91.69 101 VAL A N 1
ATOM 775 C CA . VAL A 1 101 ? -19.873 25.243 -3.738 1.00 91.69 101 VAL A CA 1
ATOM 776 C C . VAL A 1 101 ? -20.699 26.180 -4.620 1.00 91.69 101 VAL A C 1
ATOM 778 O O . VAL A 1 101 ? -21.236 27.166 -4.123 1.00 91.69 101 VAL A O 1
ATOM 781 N N . ALA A 1 102 ? -20.867 25.852 -5.902 1.00 88.62 102 ALA A N 1
ATOM 782 C CA . ALA A 1 102 ? -21.676 26.641 -6.827 1.00 88.62 102 ALA A CA 1
ATOM 783 C C . ALA A 1 102 ? -23.155 26.686 -6.408 1.00 88.62 102 ALA A C 1
ATOM 785 O O . ALA A 1 102 ? -23.768 27.749 -6.425 1.00 88.62 102 ALA A O 1
ATOM 786 N N . GLY A 1 103 ? -23.716 25.554 -5.973 1.00 90.25 103 GLY A N 1
ATOM 787 C CA . GLY A 1 103 ? -25.085 25.482 -5.463 1.00 90.25 103 GLY A CA 1
ATOM 788 C C . GLY A 1 103 ? -25.280 26.285 -4.176 1.00 90.25 103 GLY A C 1
ATOM 789 O O . GLY A 1 103 ? -26.299 26.947 -4.022 1.00 90.25 103 GLY A O 1
ATOM 790 N N . GLN A 1 104 ? -24.295 26.286 -3.273 1.00 89.38 104 GLN A N 1
ATOM 791 C CA . GLN A 1 104 ? -24.319 27.152 -2.090 1.00 89.38 104 GLN A CA 1
ATOM 792 C C . GLN A 1 104 ? -24.258 28.632 -2.476 1.00 89.38 104 GLN A C 1
ATOM 794 O O . GLN A 1 104 ? -25.060 29.411 -1.972 1.00 89.38 104 GLN A O 1
ATOM 799 N N . ALA A 1 105 ? -23.374 29.005 -3.406 1.00 79.38 105 ALA A N 1
ATOM 800 C CA . ALA A 1 105 ? -23.267 30.375 -3.900 1.00 79.38 105 ALA A CA 1
ATOM 801 C C . ALA A 1 105 ? -24.576 30.869 -4.544 1.00 79.38 105 ALA A C 1
ATOM 803 O O . ALA A 1 105 ? -25.009 31.976 -4.238 1.00 79.38 105 ALA A O 1
ATOM 804 N N . ALA A 1 106 ? -25.235 30.036 -5.357 1.00 79.44 106 ALA A N 1
ATOM 805 C CA . ALA A 1 106 ? -26.509 30.354 -6.012 1.00 79.44 106 ALA A CA 1
ATOM 806 C C . ALA A 1 106 ? -27.714 30.434 -5.055 1.00 79.44 106 ALA A C 1
ATOM 808 O O . ALA A 1 106 ? -28.771 30.920 -5.435 1.00 79.44 106 ALA A O 1
ATOM 809 N N . LEU A 1 107 ? -27.590 29.907 -3.833 1.00 77.44 107 LEU A N 1
ATOM 810 C CA . LEU A 1 107 ? -28.599 30.081 -2.783 1.00 77.44 107 LEU A CA 1
ATOM 811 C C . LEU A 1 107 ? -28.353 31.344 -1.951 1.00 77.44 107 LEU A C 1
ATOM 813 O O . LEU A 1 107 ? -29.279 31.859 -1.330 1.00 77.44 107 LEU A O 1
ATOM 817 N N . THR A 1 108 ? -27.104 31.809 -1.890 1.00 77.12 108 THR A N 1
ATOM 818 C CA . THR A 1 108 ? -26.706 32.991 -1.112 1.00 77.12 108 THR A CA 1
ATOM 819 C C . THR A 1 108 ? -26.755 34.304 -1.892 1.00 77.12 108 THR A C 1
ATOM 821 O O . THR A 1 108 ? -26.824 35.357 -1.259 1.00 77.12 108 THR A O 1
ATOM 824 N N . TYR A 1 109 ? -26.710 34.252 -3.224 1.00 56.72 109 TYR A N 1
ATOM 825 C CA . TYR A 1 109 ? -26.760 35.395 -4.141 1.00 56.72 109 TYR A CA 1
ATOM 826 C C . TYR A 1 109 ? -27.866 35.188 -5.170 1.00 56.72 109 TYR A C 1
ATOM 828 O O . TYR A 1 109 ? -28.484 36.202 -5.560 1.00 56.72 109 TYR A O 1
#

Foldseek 3Di:
DDDDDPDDPPPPPDDPPPPPPPDPPDLAAADVVVLVVLVVVLVVLVVQLVVCVVVVNPVSNVVSVVVSVVSVVVCCRHPVVPDPPCVVVVVVVVVVVVVVVVVVVVVVD

Sequence (109 aa):
MTVRATVVALLLLWVPAAASAATPVVPQLGHPAECARLRKQIDHFEGMVDRAEAQGNAMWTERTGQHVSLLRERQQVRCPSDVPDDSAKQAFLMFMSLLKVAGQAALTY

pLDDT: mean 81.91, std 15.97, range [45.22, 97.75]

Secondary structure (DSSP, 8-state):
----SSSTTSSSS---------------PPPHHHHHHHHHHHHHHHHHHHHHHHTT-HHHHHHHHHHHHHHHHHHHHH-GGGS--THHHHHHHHHHHHHHHHHHHHHH-

Radius of gyration: 27.62 Å; chains: 1; bounding box: 77×58×45 Å